Protein AF-A0A875RVS7-F1 (afdb_monomer)

Sequence (138 aa):
MPSSRPNPASSDQKDTATKPFTNANASYQSDKIITGLSHVIIKSTLTGALYGALVSIPTELLLRWRSPSYRSFGTRIRVFYHTIILTYSAAFMTESNVMKFEEKVRAEEARKREELIEWSVQNGLYTGEEEGYSPKRT

Mean predicted aligned error: 14.22 Å

pLDDT: mean 75.52, std 17.76, range [38.38, 93.94]

InterPro domains:
  IPR038882 Respiratory complex factor Rcf3 [PTHR39153] (35-130)

Nearest PDB structures (foldseek):
  6ynz-assembly1_p  TM=4.609E-01  e=2.280E+00  Tetrahymena thermophila

Solvent-accessible surface area (backbone atoms only — not comparable to full-atom values): 8150 Å² total; per-residue (Å²): 138,84,88,83,89,87,88,84,88,81,76,87,76,71,82,74,74,67,70,92,74,77,56,78,59,54,60,61,50,51,54,51,51,51,54,53,48,50,53,51,43,54,54,27,30,54,51,16,29,51,52,17,49,66,51,42,54,58,50,51,56,50,43,60,73,74,32,74,70,56,68,72,56,56,72,67,61,54,54,51,52,46,48,51,43,21,52,51,34,10,50,54,37,23,52,59,51,50,53,54,47,53,54,50,52,53,53,52,51,53,50,52,51,51,54,50,51,53,51,29,51,75,69,72,68,59,71,45,80,85,75,74,59,74,82,82,83,127

Foldseek 3Di:
DDDDDDDDDDDDPPPPPVVPPPPPCVVVVVVVLVVVLVVLLVVQLVVQLVVLVVVLVVVLVVCVVPDPVSVVDDPVVSVVSSVVSSRVSSVVSSVVSSVVSVVVVVVVVVVVVVVVQVVCVVVVNDPCPVVPDDPDDD

Structure (mmCIF, N/CA/C/O backbone):
data_AF-A0A875RVS7-F1
#
_entry.id   AF-A0A875RVS7-F1
#
loop_
_atom_site.group_PDB
_atom_site.id
_atom_site.type_symbol
_atom_site.label_atom_id
_atom_site.label_alt_id
_atom_site.label_comp_id
_atom_site.label_asym_id
_atom_site.label_entity_id
_atom_site.label_seq_id
_atom_site.pdbx_PDB_ins_code
_atom_site.Cartn_x
_atom_site.Cartn_y
_atom_site.Cartn_z
_atom_site.occupancy
_atom_site.B_iso_or_equiv
_atom_site.auth_seq_id
_atom_site.auth_comp_id
_atom_site.auth_asym_id
_atom_site.auth_atom_id
_atom_site.pdbx_PDB_model_num
ATOM 1 N N . MET A 1 1 ? -46.257 39.242 68.511 1.00 44.44 1 MET A N 1
ATOM 2 C CA . MET A 1 1 ? -46.194 38.236 67.429 1.00 44.44 1 MET A CA 1
ATOM 3 C C . MET A 1 1 ? -44.926 37.406 67.613 1.00 44.44 1 MET A C 1
ATOM 5 O O . MET A 1 1 ? -43.869 38.020 67.691 1.00 44.44 1 MET A O 1
ATOM 9 N N . PRO A 1 2 ? -45.021 36.075 67.789 1.00 38.97 2 PRO A N 1
ATOM 10 C CA . PRO A 1 2 ? -43.880 35.193 68.056 1.00 38.97 2 PRO A CA 1
ATOM 11 C C . PRO A 1 2 ? -43.346 34.455 66.803 1.00 38.97 2 PRO A C 1
ATOM 13 O O . PRO A 1 2 ? -44.113 34.188 65.886 1.00 38.97 2 PRO A O 1
ATOM 16 N N . SER A 1 3 ? -42.030 34.166 66.828 1.00 44.41 3 SER A N 1
ATOM 17 C CA . SER A 1 3 ? -41.193 33.125 66.159 1.00 44.41 3 SER A CA 1
ATOM 18 C C . SER A 1 3 ? -41.601 32.562 64.780 1.00 44.41 3 SER A C 1
ATOM 20 O O . SER A 1 3 ? -42.707 32.070 64.603 1.00 44.41 3 SER A O 1
ATOM 22 N N . SER A 1 4 ? -40.705 32.410 63.791 1.00 48.06 4 SER A N 1
ATOM 23 C CA . SER A 1 4 ? -39.602 31.419 63.790 1.00 48.06 4 SER A CA 1
ATOM 24 C C . SER A 1 4 ? -38.654 31.626 62.582 1.00 48.06 4 SER A C 1
ATOM 26 O O . SER A 1 4 ? -39.122 31.861 61.473 1.00 48.06 4 SER A O 1
ATOM 28 N N . ARG A 1 5 ? -37.332 31.492 62.765 1.00 44.06 5 ARG A N 1
ATOM 29 C CA . ARG A 1 5 ? -36.345 31.121 61.709 1.00 44.06 5 ARG A CA 1
ATOM 30 C C . ARG A 1 5 ? -36.151 29.585 61.748 1.00 44.06 5 ARG A C 1
ATOM 32 O O . ARG A 1 5 ? -36.526 29.019 62.775 1.00 44.06 5 ARG A O 1
ATOM 39 N N . PRO A 1 6 ? -35.394 28.921 60.845 1.00 59.44 6 PRO A N 1
ATOM 40 C CA . PRO A 1 6 ? -35.085 29.115 59.412 1.00 59.44 6 PRO A CA 1
ATOM 41 C C . PRO A 1 6 ? -35.385 27.819 58.593 1.00 59.44 6 PRO A C 1
ATOM 43 O O . PRO A 1 6 ? -35.770 26.814 59.178 1.00 59.44 6 PRO A O 1
ATOM 46 N N . ASN A 1 7 ? -35.142 27.777 57.271 1.00 45.28 7 ASN A N 1
ATOM 47 C CA . ASN A 1 7 ? -34.463 26.604 56.688 1.00 45.28 7 ASN A CA 1
ATOM 48 C C . ASN A 1 7 ? -33.815 26.862 55.308 1.00 45.28 7 ASN A C 1
ATOM 50 O O . ASN A 1 7 ? -34.422 27.529 54.468 1.00 45.28 7 ASN A O 1
ATOM 54 N N . PRO A 1 8 ? -32.589 26.345 55.087 1.00 51.25 8 PRO A N 1
ATOM 55 C CA . PRO A 1 8 ? -31.830 26.422 53.842 1.00 51.25 8 PRO A CA 1
ATOM 56 C C . PRO A 1 8 ? -32.012 25.165 52.963 1.00 51.25 8 PRO A C 1
ATOM 58 O O . PRO A 1 8 ? -32.484 24.136 53.431 1.00 51.25 8 PRO A O 1
ATOM 61 N N . ALA A 1 9 ? -31.510 25.252 51.727 1.00 41.19 9 ALA A N 1
ATOM 62 C CA . ALA A 1 9 ? -31.166 24.149 50.818 1.00 41.19 9 ALA A CA 1
ATOM 63 C C . ALA A 1 9 ? -32.303 23.401 50.085 1.00 41.19 9 ALA A C 1
ATOM 65 O O . ALA A 1 9 ? -32.930 22.480 50.591 1.00 41.19 9 ALA A O 1
ATOM 66 N N . SER A 1 10 ? -32.436 23.709 48.796 1.00 44.56 10 SER A N 1
ATOM 67 C CA . SER A 1 10 ? -32.263 22.720 47.716 1.00 44.56 10 SER A CA 1
ATOM 68 C C . SER A 1 10 ? -31.814 23.498 46.471 1.00 44.56 10 SER A C 1
ATOM 70 O O . SER A 1 10 ? -32.565 24.274 45.896 1.00 44.56 10 SER A O 1
ATOM 72 N N . SER A 1 11 ? -30.493 23.610 46.293 1.00 44.94 11 SER A N 1
ATOM 73 C CA . SER A 1 11 ? -29.764 22.905 45.223 1.00 44.94 11 SER A CA 1
ATOM 74 C C . SER A 1 11 ? -30.277 23.341 43.847 1.00 44.94 11 SER A C 1
ATOM 76 O O . SER A 1 11 ? -31.282 22.839 43.363 1.00 44.94 11 SER A O 1
ATOM 78 N N . ASP A 1 12 ? -29.694 24.372 43.239 1.00 42.59 12 ASP A N 1
ATOM 79 C CA . ASP A 1 12 ? -28.460 24.217 42.448 1.00 42.59 12 ASP A CA 1
ATOM 80 C C . ASP A 1 12 ? -28.565 23.012 41.496 1.00 42.59 12 ASP A C 1
ATOM 82 O O . ASP A 1 12 ? -27.715 22.126 41.459 1.00 42.59 12 ASP A O 1
ATOM 86 N N . GLN A 1 13 ? -29.665 22.950 40.742 1.00 43.50 13 GLN A N 1
ATOM 87 C CA . GLN A 1 13 ? -29.766 22.094 39.571 1.00 43.50 13 GLN A CA 1
ATOM 88 C C . GLN A 1 13 ? -28.971 22.782 38.459 1.00 43.50 13 GLN A C 1
ATOM 90 O O . GLN A 1 13 ? -29.506 23.386 37.534 1.00 43.50 13 GLN A O 1
ATOM 95 N N . LYS A 1 14 ? -27.640 22.746 38.595 1.00 38.38 14 LYS A N 1
ATOM 96 C CA . LYS A 1 14 ? -26.781 22.780 37.421 1.00 38.38 14 LYS A CA 1
ATOM 97 C C . LYS A 1 14 ? -27.231 21.601 36.583 1.00 38.38 14 LYS A C 1
ATOM 99 O O . LYS A 1 14 ? -27.013 20.456 36.975 1.00 38.38 14 LYS A O 1
ATOM 104 N N . ASP A 1 15 ? -27.836 21.892 35.445 1.00 42.59 15 ASP A N 1
ATOM 105 C CA . ASP A 1 15 ? -27.939 20.967 34.331 1.00 42.59 15 ASP A CA 1
ATOM 106 C C . ASP A 1 15 ? -26.515 20.610 33.881 1.00 42.59 15 ASP A C 1
ATOM 108 O O . ASP A 1 15 ? -26.009 21.054 32.852 1.00 42.59 15 ASP A O 1
ATOM 112 N N . THR A 1 16 ? -25.820 19.788 34.667 1.00 44.97 16 THR A N 1
ATOM 113 C CA . THR A 1 16 ? -24.685 19.001 34.207 1.00 44.97 16 THR A CA 1
ATOM 114 C C . THR A 1 16 ? -25.246 17.845 33.395 1.00 44.97 16 THR A C 1
ATOM 116 O O . THR A 1 16 ? -25.032 16.675 33.700 1.00 44.97 16 THR A O 1
ATOM 119 N N . ALA A 1 17 ? -25.939 18.181 32.306 1.00 47.38 17 ALA A N 1
ATOM 120 C CA . ALA A 1 17 ? -25.931 17.358 31.114 1.00 47.38 17 ALA A CA 1
ATOM 121 C C . ALA A 1 17 ? -24.505 17.438 30.546 1.00 47.38 17 ALA A C 1
ATOM 123 O O . ALA A 1 17 ? -24.221 18.110 29.552 1.00 47.38 17 ALA A O 1
ATOM 124 N N . THR A 1 18 ? -23.563 16.808 31.249 1.00 48.94 18 THR A N 1
ATOM 125 C CA . THR A 1 18 ? -22.234 16.504 30.733 1.00 48.94 18 THR A CA 1
ATOM 126 C C . THR A 1 18 ? -22.480 15.610 29.532 1.00 48.94 18 THR A C 1
ATOM 128 O O . THR A 1 18 ? -22.766 14.430 29.693 1.00 48.94 18 THR A O 1
ATOM 131 N N . LYS A 1 19 ? -22.486 16.211 28.338 1.00 47.62 19 LYS A N 1
ATOM 132 C CA . LYS A 1 19 ? -22.692 15.544 27.050 1.00 47.62 19 LYS A CA 1
ATOM 133 C C . LYS A 1 19 ? -21.882 14.237 27.038 1.00 47.62 19 LYS A C 1
ATOM 135 O O . LYS A 1 19 ? -20.655 14.323 26.964 1.00 47.62 19 LYS A O 1
ATOM 140 N N . PRO A 1 20 ? -22.504 13.045 27.085 1.00 50.69 20 PRO A N 1
ATOM 141 C CA . PRO A 1 20 ? -21.761 11.788 27.197 1.00 50.69 20 PRO A CA 1
ATOM 142 C C . PRO A 1 20 ? -21.097 11.367 25.873 1.00 50.69 20 PRO A C 1
ATOM 144 O O . PRO A 1 20 ? -20.506 10.297 25.787 1.00 50.69 20 PRO A O 1
ATOM 147 N N . PHE A 1 21 ? -21.145 12.218 24.841 1.00 56.03 21 PHE A N 1
ATOM 148 C CA . PHE A 1 21 ? -20.731 11.880 23.479 1.00 56.03 21 PHE A CA 1
ATOM 149 C C . PHE A 1 21 ? -19.571 12.714 22.921 1.00 56.03 21 PHE A C 1
ATOM 151 O O . PHE A 1 21 ? -19.177 12.505 21.775 1.00 56.03 21 PHE A O 1
ATOM 158 N N . THR A 1 22 ? -18.952 13.610 23.700 1.00 53.19 22 THR A N 1
ATOM 159 C CA . THR A 1 22 ? -17.665 14.197 23.282 1.00 53.19 22 THR A CA 1
ATOM 160 C C . THR A 1 22 ? -16.561 13.184 23.561 1.00 53.19 22 THR A C 1
ATOM 162 O O . THR A 1 22 ? -15.906 13.193 24.602 1.00 53.19 22 THR A O 1
ATOM 165 N N . ASN A 1 23 ? -16.403 12.247 22.632 1.00 57.75 23 ASN A N 1
ATOM 166 C CA . ASN A 1 23 ? -15.463 11.149 22.739 1.00 57.75 23 ASN A CA 1
ATOM 167 C C . ASN A 1 23 ? -14.041 11.681 22.496 1.00 57.75 23 ASN A C 1
ATOM 169 O O . ASN A 1 23 ? -13.562 11.712 21.365 1.00 57.75 23 ASN A O 1
ATOM 173 N N . ALA A 1 24 ? -13.351 12.108 23.556 1.00 58.72 24 ALA A N 1
ATOM 174 C CA . ALA A 1 24 ? -11.933 12.483 23.494 1.00 58.72 24 ALA A CA 1
ATOM 175 C C . ALA A 1 24 ? -11.047 11.347 22.931 1.00 58.72 24 ALA A C 1
ATOM 177 O O . ALA A 1 24 ? -9.936 11.595 22.474 1.00 58.72 24 ALA A O 1
ATOM 178 N N . ASN A 1 25 ? -11.557 10.109 22.904 1.00 57.66 25 ASN A N 1
ATOM 179 C CA . ASN A 1 25 ? -10.891 8.952 22.313 1.00 57.66 25 ASN A CA 1
ATOM 180 C C . ASN A 1 25 ? -11.139 8.793 20.798 1.00 57.66 25 ASN A C 1
ATOM 182 O O . ASN A 1 25 ? -10.498 7.944 20.176 1.00 57.66 25 ASN A O 1
ATOM 186 N N . ALA A 1 26 ? -12.026 9.584 20.180 1.00 61.16 26 ALA A N 1
ATOM 187 C CA . ALA A 1 26 ? -12.300 9.515 18.739 1.00 61.16 26 ALA A CA 1
ATOM 188 C C . ALA A 1 26 ? -11.096 9.958 17.888 1.00 61.16 26 ALA A C 1
ATOM 190 O O . ALA A 1 26 ? -10.829 9.371 16.836 1.00 61.16 26 ALA A O 1
ATOM 191 N N . SER A 1 27 ? -10.321 10.938 18.367 1.00 59.56 27 SER A N 1
ATOM 192 C CA . SER A 1 27 ? -9.062 11.342 17.727 1.00 59.56 27 SER A CA 1
ATOM 193 C C . SER A 1 27 ? -8.034 10.206 17.772 1.00 59.56 27 SER A C 1
ATOM 195 O O . SER A 1 27 ? -7.506 9.809 16.738 1.00 59.56 27 SER A O 1
ATOM 197 N N . TYR A 1 28 ? -7.853 9.576 18.937 1.00 63.09 28 TYR A N 1
ATOM 198 C CA . TYR A 1 28 ? -6.942 8.439 19.108 1.00 63.09 28 TYR A CA 1
ATOM 199 C C . TYR A 1 28 ? -7.318 7.210 18.270 1.00 63.09 28 TYR A C 1
ATOM 201 O O . TYR A 1 28 ? -6.437 6.449 17.866 1.00 63.09 28 TYR A O 1
ATOM 209 N N . GLN A 1 29 ? -8.609 6.970 18.023 1.00 71.44 29 GLN A N 1
ATOM 210 C CA . GLN A 1 29 ? -9.043 5.889 17.133 1.00 71.44 29 GLN A CA 1
ATOM 211 C C . GLN A 1 29 ? -8.716 6.202 15.673 1.00 71.44 29 GLN A C 1
ATOM 213 O O . GLN A 1 29 ? -8.177 5.339 14.981 1.00 71.44 29 GLN A O 1
ATOM 218 N N . SER A 1 30 ? -8.954 7.441 15.241 1.00 74.06 30 SER A N 1
ATOM 219 C CA . SER A 1 30 ? -8.615 7.906 13.892 1.00 74.06 30 SER A CA 1
A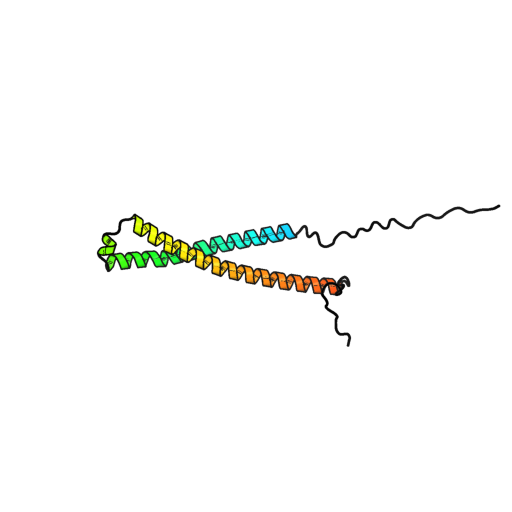TOM 220 C C . SER A 1 30 ? -7.120 7.742 13.607 1.00 74.06 30 SER A C 1
ATOM 222 O O . SER A 1 30 ? -6.753 7.125 12.609 1.00 74.06 30 SER A O 1
ATOM 224 N N . ASP A 1 31 ? -6.251 8.167 14.526 1.00 81.38 31 ASP A N 1
ATOM 225 C CA . ASP A 1 31 ? -4.795 8.075 14.344 1.00 81.38 31 ASP A CA 1
ATOM 226 C C . ASP A 1 31 ? -4.296 6.625 14.236 1.00 81.38 31 ASP A C 1
ATOM 228 O O . ASP A 1 31 ? -3.424 6.307 13.418 1.00 81.38 31 ASP A O 1
ATOM 232 N N . LYS A 1 32 ? -4.877 5.712 15.027 1.00 83.75 32 LYS A N 1
ATOM 233 C CA . LYS A 1 32 ? -4.556 4.276 14.968 1.00 83.75 32 LYS A CA 1
ATOM 234 C C . LYS A 1 32 ? -4.992 3.660 13.642 1.00 83.75 32 LYS A C 1
ATOM 236 O O . LYS A 1 32 ? -4.230 2.889 13.058 1.00 83.75 32 LYS A O 1
ATOM 241 N N . ILE A 1 33 ? -6.183 4.015 13.158 1.00 83.50 33 ILE A N 1
ATOM 242 C CA . ILE A 1 33 ? -6.707 3.543 11.871 1.00 83.50 33 ILE A CA 1
ATOM 243 C C . ILE A 1 33 ? -5.836 4.068 10.726 1.00 83.50 33 ILE A C 1
ATOM 245 O O . ILE A 1 33 ? -5.444 3.285 9.863 1.00 83.50 33 ILE A O 1
ATOM 249 N N . ILE A 1 34 ? -5.453 5.347 10.753 1.00 86.38 34 ILE A N 1
ATOM 250 C CA . ILE A 1 34 ? -4.577 5.963 9.743 1.00 86.38 34 ILE A CA 1
ATOM 251 C C . ILE A 1 34 ? -3.202 5.286 9.729 1.00 86.38 34 ILE A C 1
ATOM 253 O O . ILE A 1 34 ? -2.689 4.937 8.664 1.00 86.38 34 ILE A O 1
ATOM 257 N N . THR A 1 35 ? -2.614 5.050 10.904 1.00 87.69 35 THR A N 1
ATOM 258 C CA . THR A 1 35 ? -1.310 4.377 11.018 1.00 87.69 35 THR A CA 1
ATOM 259 C C . THR A 1 35 ? -1.385 2.933 10.512 1.00 87.69 35 THR A C 1
ATOM 261 O O . THR A 1 35 ? -0.503 2.488 9.773 1.00 87.69 35 THR A O 1
ATOM 264 N N . GLY A 1 36 ? -2.457 2.210 10.852 1.00 86.75 36 GLY A N 1
ATOM 265 C CA . GLY A 1 36 ? -2.705 0.855 10.360 1.00 86.75 36 GLY A CA 1
ATOM 266 C C . GLY A 1 36 ? -2.892 0.806 8.843 1.00 86.75 36 GLY A C 1
ATOM 267 O O . GLY A 1 36 ? -2.257 -0.008 8.170 1.00 86.75 36 GLY A O 1
ATOM 268 N N . LEU A 1 37 ? -3.690 1.721 8.293 1.00 87.19 37 LEU A N 1
ATOM 269 C CA . LEU A 1 37 ? -3.926 1.838 6.857 1.00 87.19 37 LEU A CA 1
ATOM 270 C C . LEU A 1 37 ? -2.629 2.161 6.104 1.00 87.19 37 LEU A C 1
ATOM 272 O O . LEU A 1 37 ? -2.311 1.495 5.122 1.00 87.19 37 LEU A O 1
ATOM 276 N N . SER A 1 38 ? -1.834 3.114 6.600 1.00 88.69 38 SER A N 1
ATOM 277 C CA . SER A 1 38 ? -0.529 3.466 6.025 1.00 88.69 38 SER A CA 1
ATOM 278 C C . SER A 1 38 ? 0.416 2.262 5.981 1.00 88.69 38 SER A C 1
ATOM 280 O O . SER A 1 38 ? 1.017 1.966 4.945 1.00 88.69 38 SER A O 1
ATOM 282 N N . HIS A 1 39 ? 0.483 1.489 7.069 1.00 91.50 39 HIS A N 1
ATOM 283 C CA . HIS A 1 39 ? 1.294 0.275 7.113 1.00 91.50 39 HIS A CA 1
ATOM 284 C C . HIS A 1 39 ? 0.840 -0.767 6.073 1.00 91.50 39 HIS A C 1
ATOM 286 O O . HIS A 1 39 ? 1.672 -1.364 5.383 1.00 91.50 39 HIS A O 1
ATOM 292 N N . VAL A 1 40 ? -0.475 -0.963 5.920 1.00 89.56 40 VAL A N 1
ATOM 293 C CA . VAL A 1 40 ? -1.048 -1.872 4.914 1.00 89.56 40 VAL A CA 1
ATOM 294 C C . VAL A 1 40 ? -0.746 -1.389 3.496 1.00 89.56 40 VAL A C 1
ATOM 296 O O . VAL A 1 40 ? -0.335 -2.197 2.660 1.00 89.56 40 VAL A O 1
ATOM 299 N N . ILE A 1 41 ? -0.884 -0.091 3.222 1.00 90.50 41 ILE A N 1
ATOM 300 C CA . ILE A 1 41 ? -0.592 0.514 1.914 1.00 90.50 41 ILE A CA 1
ATOM 301 C C . ILE A 1 41 ? 0.880 0.316 1.550 1.00 90.50 41 ILE A C 1
ATOM 303 O O . ILE A 1 41 ? 1.179 -0.169 0.461 1.00 90.50 41 ILE A O 1
ATOM 307 N N . ILE A 1 42 ? 1.811 0.616 2.458 1.00 92.81 42 ILE A N 1
ATOM 308 C CA . ILE A 1 42 ? 3.250 0.471 2.187 1.00 92.81 42 ILE A CA 1
ATOM 309 C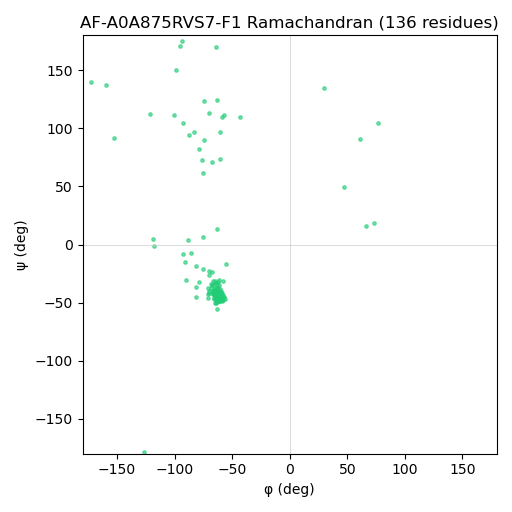 C . ILE A 1 42 ? 3.595 -0.996 1.909 1.00 92.81 42 ILE A C 1
ATOM 311 O O . ILE A 1 42 ? 4.255 -1.305 0.914 1.00 92.81 42 ILE A O 1
ATOM 315 N N . LYS A 1 43 ? 3.105 -1.921 2.744 1.00 93.44 43 LYS A N 1
ATOM 316 C CA . LYS A 1 43 ? 3.366 -3.358 2.585 1.00 93.44 43 LYS A CA 1
ATOM 317 C C . LYS A 1 43 ? 2.784 -3.912 1.280 1.00 93.44 43 LYS A C 1
ATOM 319 O O . LYS A 1 43 ? 3.448 -4.689 0.589 1.00 93.44 43 LYS A O 1
ATOM 324 N N . SER A 1 44 ? 1.558 -3.526 0.940 1.00 90.25 44 SER A N 1
ATOM 325 C CA . SER A 1 44 ? 0.874 -3.983 -0.277 1.00 90.25 44 SER A CA 1
ATOM 326 C C . SER A 1 44 ? 1.491 -3.395 -1.543 1.00 90.25 44 SER A C 1
ATOM 328 O O . SER A 1 44 ? 1.722 -4.146 -2.489 1.00 90.25 44 SER A O 1
ATOM 330 N N . THR A 1 45 ? 1.873 -2.117 -1.525 1.00 90.56 45 THR A N 1
ATOM 331 C CA . THR A 1 45 ? 2.586 -1.456 -2.629 1.00 90.56 45 THR A CA 1
ATOM 332 C C . THR A 1 45 ? 3.915 -2.154 -2.906 1.00 90.56 45 THR A C 1
ATOM 334 O O . THR A 1 45 ? 4.223 -2.466 -4.053 1.00 90.56 45 THR A O 1
ATOM 337 N N . LEU A 1 46 ? 4.685 -2.470 -1.859 1.00 92.69 46 LEU A N 1
ATOM 338 C CA . LEU A 1 46 ? 5.981 -3.141 -1.996 1.00 92.69 46 LEU A CA 1
ATOM 339 C C . LEU A 1 46 ? 5.822 -4.572 -2.529 1.00 92.69 46 LEU A C 1
ATOM 341 O O . LEU A 1 46 ? 6.563 -4.995 -3.414 1.00 92.69 46 LEU A O 1
ATOM 345 N N . THR A 1 47 ? 4.801 -5.285 -2.052 1.00 92.81 47 THR A N 1
ATOM 346 C CA . THR A 1 47 ? 4.454 -6.627 -2.542 1.00 92.81 47 THR A CA 1
ATOM 347 C C . THR A 1 47 ? 4.022 -6.585 -4.012 1.00 92.81 47 THR A C 1
ATOM 349 O O . THR A 1 47 ? 4.518 -7.360 -4.828 1.00 92.81 47 THR A O 1
ATOM 352 N N . GLY A 1 48 ? 3.141 -5.652 -4.380 1.00 90.31 48 GLY A N 1
ATOM 353 C CA . GLY A 1 48 ? 2.664 -5.479 -5.751 1.00 90.31 48 GLY A CA 1
ATOM 354 C C . GLY A 1 48 ? 3.769 -5.038 -6.712 1.00 90.31 48 GLY A C 1
ATOM 355 O O . GLY A 1 48 ? 3.847 -5.558 -7.824 1.00 90.31 48 GLY A O 1
ATOM 356 N N . ALA A 1 49 ? 4.683 -4.167 -6.280 1.00 91.56 49 ALA A N 1
ATOM 357 C CA . ALA A 1 49 ? 5.868 -3.802 -7.054 1.00 91.56 49 ALA A CA 1
ATOM 358 C C . ALA A 1 49 ? 6.791 -5.013 -7.279 1.00 91.56 49 ALA A C 1
ATOM 360 O O . ALA A 1 49 ? 7.286 -5.214 -8.384 1.00 91.56 49 ALA A O 1
ATOM 361 N N . LEU A 1 50 ? 6.975 -5.874 -6.275 1.00 93.69 50 LEU A N 1
ATOM 362 C CA . LEU A 1 50 ? 7.799 -7.079 -6.411 1.00 93.69 50 LEU A CA 1
ATOM 363 C C . LEU A 1 50 ? 7.190 -8.076 -7.413 1.00 93.69 50 LEU A C 1
ATOM 365 O O . LEU A 1 50 ? 7.906 -8.610 -8.261 1.00 93.69 50 LEU A O 1
ATOM 369 N N . TYR A 1 51 ? 5.864 -8.248 -7.401 1.00 92.19 51 TYR A N 1
ATOM 370 C CA . TYR A 1 51 ? 5.157 -9.011 -8.438 1.00 92.19 51 TYR A CA 1
ATOM 371 C C . TYR A 1 51 ? 5.299 -8.379 -9.830 1.00 92.19 51 TYR A C 1
ATOM 373 O O . TYR A 1 51 ? 5.559 -9.088 -10.801 1.00 92.19 51 TYR A O 1
ATOM 381 N N . GLY A 1 52 ? 5.200 -7.053 -9.940 1.00 90.25 52 GLY A N 1
ATOM 382 C CA . GLY A 1 52 ? 5.419 -6.343 -11.204 1.00 90.25 52 GLY A CA 1
ATOM 383 C C . GLY A 1 52 ? 6.845 -6.498 -11.737 1.00 90.25 52 GLY A C 1
ATOM 384 O O . GLY A 1 52 ? 7.05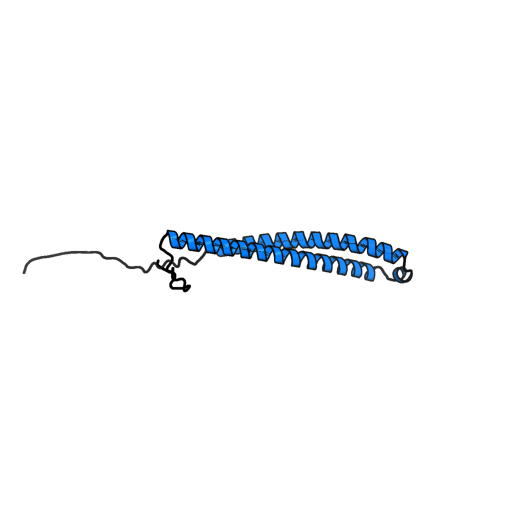0 -6.646 -12.944 1.00 90.25 52 GLY A O 1
ATOM 385 N N . ALA A 1 53 ? 7.843 -6.536 -10.852 1.00 91.12 53 ALA A N 1
ATOM 386 C CA . ALA A 1 53 ? 9.236 -6.781 -11.218 1.00 91.12 53 ALA A CA 1
ATOM 387 C C . ALA A 1 53 ? 9.408 -8.205 -11.762 1.00 91.12 53 ALA A C 1
ATOM 389 O O . ALA A 1 53 ? 9.983 -8.392 -12.836 1.00 91.12 53 ALA A O 1
ATOM 390 N N . LEU A 1 54 ? 8.829 -9.191 -11.069 1.00 92.75 54 LEU A N 1
ATOM 391 C CA . LEU A 1 54 ? 8.841 -10.593 -11.485 1.00 92.75 54 LEU A CA 1
ATOM 392 C C . LEU A 1 54 ? 8.144 -10.830 -12.823 1.00 92.75 54 LEU A C 1
ATOM 394 O O . LEU A 1 54 ? 8.548 -11.733 -13.542 1.00 92.75 54 LEU A O 1
ATOM 398 N N . VAL A 1 55 ? 7.130 -10.041 -13.178 1.00 90.12 55 VAL A N 1
ATOM 399 C CA . VAL A 1 55 ? 6.479 -10.134 -14.493 1.00 90.12 55 VAL A CA 1
ATOM 400 C C . VAL A 1 55 ? 7.281 -9.386 -15.556 1.00 90.12 55 VAL A C 1
ATOM 402 O O . VAL A 1 55 ? 7.499 -9.901 -16.653 1.00 90.12 55 VAL A O 1
ATOM 405 N N . SER A 1 56 ? 7.749 -8.175 -15.259 1.00 89.12 56 SER A N 1
ATOM 406 C CA . SER A 1 56 ? 8.354 -7.306 -16.271 1.00 89.12 56 SER A CA 1
ATOM 407 C C . SER A 1 56 ? 9.732 -7.782 -16.752 1.00 89.12 56 SER A C 1
ATOM 409 O O . SER A 1 56 ? 9.996 -7.707 -17.951 1.00 89.12 56 SER A O 1
ATOM 411 N N . ILE A 1 57 ? 10.577 -8.334 -15.872 1.00 87.75 57 ILE A N 1
ATOM 412 C CA . ILE A 1 57 ? 11.927 -8.831 -16.210 1.00 87.75 57 ILE A CA 1
ATOM 413 C C . ILE A 1 57 ? 11.901 -10.005 -17.213 1.00 87.75 57 ILE A C 1
ATOM 415 O O . ILE A 1 57 ? 12.536 -9.899 -18.265 1.00 87.75 57 ILE A O 1
ATOM 419 N N . PRO A 1 58 ? 11.185 -11.123 -16.965 1.00 89.38 58 PRO A N 1
ATOM 420 C CA . PRO A 1 58 ? 11.139 -12.230 -17.919 1.00 89.38 58 PRO A CA 1
ATOM 421 C C . PRO A 1 58 ? 10.417 -11.838 -19.205 1.00 89.38 58 PRO A C 1
ATOM 423 O O . PRO A 1 58 ? 10.791 -12.308 -20.278 1.00 89.38 58 PRO A O 1
ATOM 426 N N . THR A 1 59 ? 9.430 -10.942 -19.121 1.00 86.31 59 THR A N 1
ATOM 427 C CA . THR A 1 59 ? 8.743 -10.430 -20.308 1.00 86.31 59 THR A CA 1
ATOM 428 C C . THR A 1 59 ? 9.720 -9.661 -21.199 1.00 86.31 59 THR A C 1
ATOM 430 O O . THR A 1 59 ? 9.798 -9.940 -22.394 1.00 86.31 59 THR A O 1
ATOM 433 N N . GLU A 1 60 ? 10.549 -8.779 -20.633 1.00 83.12 60 GLU A N 1
ATOM 434 C CA . GLU A 1 60 ? 11.596 -8.074 -21.385 1.00 83.12 60 GLU A CA 1
ATOM 435 C C . GLU A 1 60 ? 12.629 -9.040 -21.991 1.00 83.12 60 GLU A C 1
ATOM 437 O O . GLU A 1 60 ? 12.993 -8.908 -23.165 1.00 83.12 60 GLU A O 1
ATOM 442 N N . LEU A 1 61 ? 13.071 -10.044 -21.226 1.00 84.31 61 LEU A N 1
ATOM 443 C CA . LEU A 1 61 ? 14.021 -11.053 -21.699 1.00 84.31 61 LEU A CA 1
ATOM 444 C C . LEU A 1 61 ? 13.459 -11.850 -22.890 1.00 84.31 61 LEU A C 1
ATOM 446 O O . LEU A 1 61 ? 14.163 -12.076 -23.878 1.00 84.31 61 LEU A O 1
ATOM 450 N N . LEU A 1 62 ? 12.178 -12.216 -22.830 1.00 85.12 62 LEU A N 1
ATOM 451 C CA . LEU A 1 62 ? 11.479 -12.954 -23.882 1.00 85.12 62 LEU A CA 1
ATOM 452 C C . LEU A 1 62 ? 11.258 -12.097 -25.139 1.00 85.12 62 LEU A C 1
ATOM 454 O O . LEU A 1 62 ? 11.501 -12.558 -26.259 1.00 85.12 62 LEU A O 1
ATOM 458 N N . LEU A 1 63 ? 10.882 -10.826 -24.966 1.00 81.12 63 LEU A N 1
ATOM 459 C CA . LEU A 1 63 ? 10.762 -9.849 -26.055 1.00 81.12 63 LEU A CA 1
ATOM 460 C C . LEU A 1 63 ? 12.100 -9.618 -26.763 1.00 81.12 63 LEU A C 1
ATOM 462 O O . LEU A 1 63 ? 12.144 -9.571 -27.995 1.00 81.12 63 LEU A O 1
ATOM 466 N N . ARG A 1 64 ? 13.200 -9.549 -26.006 1.00 76.38 64 ARG A N 1
ATOM 467 C CA . ARG A 1 64 ? 14.553 -9.415 -26.561 1.00 76.38 64 ARG A CA 1
ATOM 468 C C . ARG A 1 64 ? 14.981 -10.639 -27.373 1.00 76.38 64 ARG A C 1
ATOM 470 O O . ARG A 1 64 ? 15.745 -10.483 -28.324 1.00 76.38 64 ARG A O 1
ATOM 477 N N . TRP A 1 65 ? 14.511 -11.833 -27.013 1.00 78.25 65 TRP A N 1
ATOM 478 C CA . TRP A 1 65 ? 14.873 -13.071 -27.708 1.00 78.25 65 TRP A CA 1
ATOM 479 C C . TRP A 1 65 ? 14.058 -13.296 -28.988 1.00 78.25 65 TRP A C 1
ATOM 481 O O . TRP A 1 65 ? 14.597 -13.763 -29.990 1.00 78.25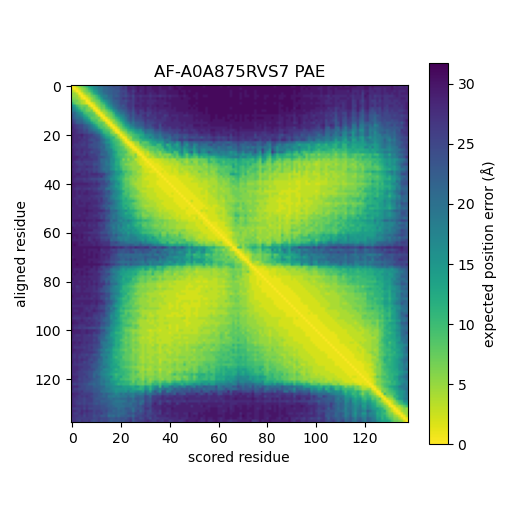 65 TRP A O 1
ATOM 491 N N . ARG A 1 66 ? 12.771 -12.925 -28.990 1.00 80.38 66 ARG A N 1
ATOM 492 C CA . ARG A 1 66 ? 11.853 -13.196 -30.111 1.00 80.38 66 ARG A CA 1
ATOM 493 C C . ARG A 1 66 ? 11.804 -12.087 -31.168 1.00 80.38 66 ARG A C 1
ATOM 495 O O . ARG A 1 66 ? 11.526 -12.390 -32.327 1.00 80.38 66 ARG A O 1
ATOM 502 N N . SER A 1 67 ? 12.020 -10.824 -30.788 1.00 71.56 67 SER A N 1
ATOM 503 C CA . SER A 1 67 ? 11.727 -9.660 -31.637 1.00 71.56 67 SER A CA 1
ATOM 504 C C . SER A 1 67 ? 12.965 -8.787 -31.906 1.00 71.56 67 SER A C 1
ATOM 506 O O . SER A 1 67 ? 13.442 -8.097 -31.001 1.00 71.56 67 SER A O 1
ATOM 508 N N . PRO A 1 68 ? 13.468 -8.727 -33.158 1.00 68.62 68 PRO A N 1
ATOM 509 C CA . PRO A 1 68 ? 14.531 -7.792 -33.533 1.00 68.62 68 PRO A CA 1
ATOM 510 C C . PRO A 1 68 ? 14.071 -6.325 -33.490 1.00 68.62 68 PRO A C 1
ATOM 512 O O . PRO A 1 68 ? 14.892 -5.442 -33.248 1.00 68.62 68 PRO A O 1
ATOM 515 N N . SER A 1 69 ? 12.767 -6.049 -33.614 1.00 67.62 69 SER A N 1
ATOM 516 C CA . SER A 1 69 ? 12.201 -4.700 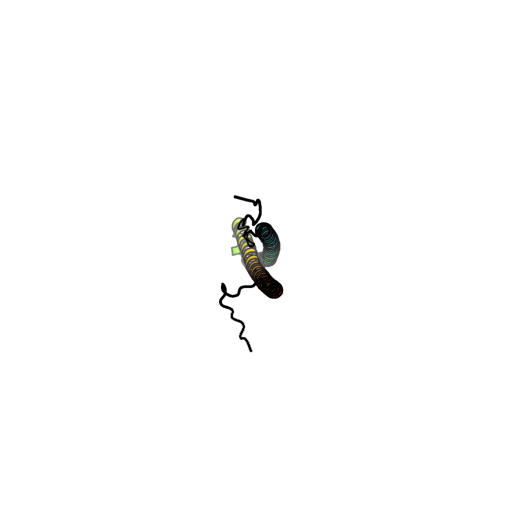-33.455 1.00 67.62 69 SER A CA 1
ATOM 517 C C . SER A 1 69 ? 12.385 -4.169 -32.031 1.00 67.62 69 SER A C 1
ATOM 519 O O . SER A 1 69 ? 12.653 -2.984 -31.840 1.00 67.62 69 SER A O 1
ATOM 521 N N . TYR A 1 70 ? 12.346 -5.052 -31.023 1.00 67.19 70 TYR A N 1
ATOM 522 C CA . TYR A 1 70 ? 12.578 -4.669 -29.627 1.00 67.19 70 TYR A CA 1
ATOM 523 C C . TYR A 1 70 ? 14.039 -4.286 -29.345 1.00 67.19 70 TYR A C 1
ATOM 525 O O . TYR A 1 70 ? 14.333 -3.507 -28.437 1.00 67.19 70 TYR A O 1
ATOM 533 N N . ARG A 1 71 ? 14.968 -4.765 -30.182 1.00 64.75 71 ARG A N 1
ATOM 534 C CA . ARG A 1 71 ? 16.384 -4.381 -30.137 1.00 64.75 71 ARG A CA 1
ATOM 535 C C . ARG A 1 71 ? 16.606 -2.934 -30.594 1.00 64.75 71 ARG A C 1
ATOM 537 O O . ARG A 1 71 ? 17.559 -2.315 -30.128 1.00 64.75 71 ARG A O 1
ATOM 544 N N . SER A 1 72 ? 15.719 -2.399 -31.441 1.00 71.31 72 SER A N 1
ATOM 545 C CA . SER A 1 72 ? 15.762 -1.011 -31.926 1.00 71.31 72 SER A CA 1
ATOM 546 C C . SER A 1 72 ? 15.164 -0.001 -30.943 1.00 71.31 72 SER A C 1
ATOM 548 O O . SER A 1 72 ? 15.433 1.195 -31.066 1.00 71.31 72 SER A O 1
ATOM 550 N N . PHE A 1 73 ? 14.359 -0.441 -29.970 1.00 70.94 73 PHE A N 1
ATOM 551 C CA . PHE A 1 73 ? 13.833 0.463 -28.952 1.00 70.94 73 PHE A CA 1
ATOM 552 C C . PHE A 1 73 ? 14.933 0.835 -27.954 1.00 70.94 73 PHE A C 1
ATOM 554 O O . PHE A 1 73 ? 15.576 -0.023 -27.334 1.00 70.94 73 PHE A O 1
ATOM 561 N N . GLY A 1 74 ? 15.150 2.145 -27.821 1.00 78.69 74 GLY A N 1
ATOM 562 C CA . GLY A 1 74 ? 16.122 2.723 -26.903 1.00 78.69 74 GLY A CA 1
ATOM 563 C C . GLY A 1 74 ? 15.793 2.454 -25.433 1.00 78.69 74 GLY A C 1
ATOM 564 O O . GLY A 1 74 ? 14.702 2.011 -25.071 1.00 78.69 74 GLY A O 1
ATOM 565 N N . THR A 1 75 ? 16.744 2.779 -24.561 1.00 80.38 75 THR A N 1
ATOM 566 C CA . THR A 1 75 ? 16.659 2.550 -23.108 1.00 80.38 75 THR A CA 1
ATOM 567 C C . THR A 1 75 ? 15.455 3.231 -22.448 1.00 80.38 75 THR A C 1
ATOM 569 O O . THR A 1 75 ? 14.888 2.682 -21.509 1.00 80.38 75 THR A O 1
ATOM 572 N N . ARG A 1 76 ? 15.003 4.379 -22.970 1.00 86.50 76 ARG A N 1
ATOM 573 C CA . ARG A 1 76 ? 13.866 5.149 -22.428 1.00 86.50 76 ARG A CA 1
ATOM 574 C C . ARG A 1 76 ? 12.550 4.370 -22.436 1.00 86.50 76 ARG A C 1
ATOM 576 O O . ARG A 1 76 ? 11.837 4.364 -21.441 1.00 86.50 76 ARG A O 1
ATOM 583 N N . ILE A 1 77 ? 12.250 3.690 -23.543 1.00 85.88 77 ILE A N 1
ATOM 584 C CA . ILE A 1 77 ? 10.999 2.933 -23.704 1.00 85.88 77 ILE A CA 1
ATOM 585 C C . ILE A 1 77 ? 10.996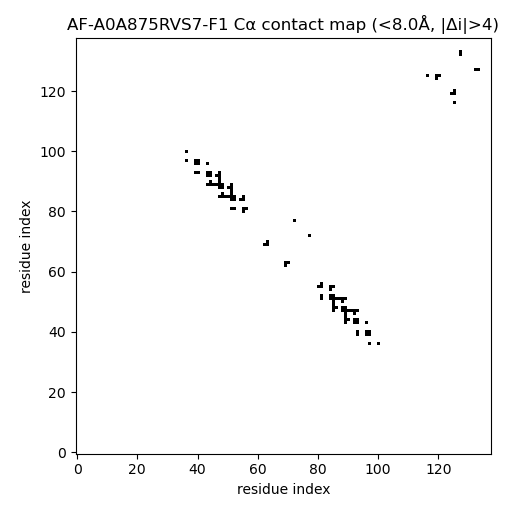 1.714 -22.775 1.00 85.88 77 ILE A C 1
ATOM 587 O O . ILE A 1 77 ? 9.958 1.366 -22.222 1.00 85.88 77 ILE A O 1
ATOM 591 N N . ARG A 1 78 ? 12.168 1.110 -22.536 1.00 83.38 78 ARG A N 1
ATOM 592 C CA . ARG A 1 78 ? 12.310 -0.020 -21.605 1.00 83.38 78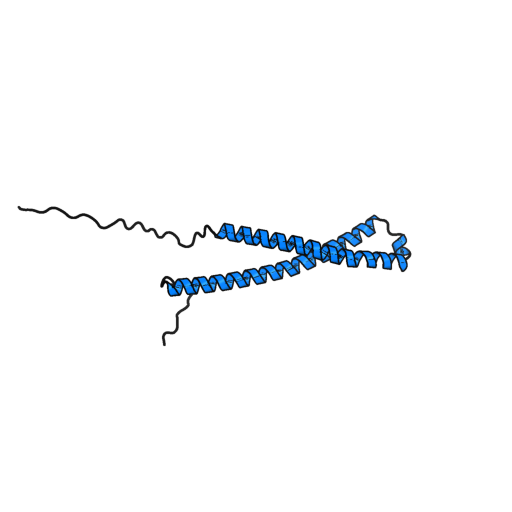 ARG A CA 1
ATOM 593 C C . ARG A 1 78 ? 12.009 0.402 -20.177 1.00 83.38 78 ARG A C 1
ATOM 595 O O . ARG A 1 78 ? 11.165 -0.205 -19.531 1.00 83.38 78 ARG A O 1
ATOM 602 N N . VAL A 1 79 ? 12.635 1.486 -19.714 1.00 87.38 79 VAL A N 1
ATOM 603 C CA . VAL A 1 79 ? 12.366 2.033 -18.376 1.00 87.38 79 VAL A CA 1
ATOM 604 C C . VAL A 1 79 ? 10.880 2.361 -18.226 1.00 87.38 79 VAL A C 1
ATOM 606 O O . VAL A 1 79 ? 10.272 1.956 -17.241 1.00 87.38 79 VAL A O 1
ATOM 609 N N . PHE A 1 80 ? 10.275 2.997 -19.233 1.00 89.56 80 PHE A N 1
ATOM 610 C CA . PHE A 1 80 ? 8.847 3.312 -19.225 1.00 89.56 80 PHE A CA 1
ATOM 611 C C . PHE A 1 80 ? 7.968 2.059 -19.087 1.00 89.56 80 PHE A C 1
ATOM 613 O O . PHE A 1 80 ? 7.081 2.016 -18.233 1.00 89.56 80 PHE A O 1
ATOM 620 N N . TYR A 1 81 ? 8.263 1.004 -19.850 1.00 89.12 81 TYR A N 1
ATOM 621 C CA . TYR A 1 81 ? 7.550 -0.271 -19.771 1.00 89.12 81 TYR A CA 1
ATOM 622 C C . TYR A 1 81 ? 7.613 -0.895 -18.370 1.00 89.12 81 TYR A C 1
ATOM 624 O O . TYR A 1 81 ? 6.576 -1.259 -17.811 1.00 89.12 81 TYR A O 1
ATOM 632 N N . HIS A 1 82 ? 8.804 -0.958 -17.763 1.00 89.56 82 HIS A N 1
ATOM 633 C CA . HIS A 1 82 ? 8.944 -1.472 -16.398 1.00 89.56 82 HIS A CA 1
ATOM 634 C C . HIS A 1 82 ? 8.176 -0.619 -15.394 1.00 89.56 82 HIS A C 1
ATOM 636 O O . HIS A 1 82 ? 7.476 -1.173 -14.551 1.00 89.56 82 HIS A O 1
ATOM 642 N N . THR A 1 83 ? 8.253 0.712 -15.497 1.00 91.50 83 THR A N 1
ATOM 643 C CA . THR A 1 83 ? 7.534 1.598 -14.572 1.00 91.50 83 THR A CA 1
ATOM 644 C C . THR A 1 83 ? 6.025 1.415 -14.657 1.00 91.50 83 THR A C 1
ATOM 646 O O . THR A 1 83 ? 5.394 1.288 -13.617 1.00 91.50 83 THR A O 1
ATOM 649 N N . ILE A 1 84 ? 5.449 1.298 -15.860 1.00 93.31 84 ILE A N 1
ATOM 650 C CA . ILE A 1 84 ? 4.004 1.078 -16.010 1.00 93.31 84 ILE A CA 1
ATOM 651 C C . ILE A 1 84 ? 3.587 -0.223 -15.334 1.00 93.31 84 ILE A C 1
ATOM 653 O O . ILE A 1 84 ? 2.628 -0.225 -14.567 1.00 93.31 84 ILE A O 1
ATOM 657 N N . ILE A 1 85 ? 4.303 -1.320 -15.592 1.00 92.38 85 ILE A N 1
ATOM 658 C CA . ILE A 1 85 ? 3.938 -2.624 -15.026 1.00 92.38 85 ILE A CA 1
ATOM 659 C C . ILE A 1 85 ? 4.069 -2.610 -13.507 1.00 92.38 85 ILE A C 1
ATOM 661 O O . ILE A 1 85 ? 3.161 -3.077 -12.824 1.00 92.38 85 ILE A O 1
ATOM 665 N N . LEU A 1 86 ? 5.161 -2.047 -12.987 1.00 93.50 86 LEU A N 1
ATOM 666 C CA . LEU A 1 86 ? 5.396 -1.926 -11.550 1.00 93.50 86 LEU A CA 1
ATOM 667 C C . LEU A 1 86 ? 4.323 -1.081 -10.866 1.00 93.50 86 LEU A C 1
ATOM 669 O O . LEU A 1 86 ? 3.789 -1.482 -9.834 1.00 93.50 86 LEU A O 1
ATOM 673 N N . THR A 1 87 ? 4.000 0.082 -11.430 1.00 93.50 87 THR A N 1
ATOM 674 C CA . THR A 1 87 ? 2.993 0.981 -10.864 1.00 93.50 87 THR A CA 1
ATOM 675 C C . THR A 1 87 ? 1.604 0.359 -10.937 1.00 93.50 87 THR A C 1
ATOM 677 O O . THR A 1 87 ? 0.871 0.413 -9.953 1.00 93.50 87 THR A O 1
ATOM 680 N N . TYR A 1 88 ? 1.255 -0.281 -12.054 1.00 93.94 88 TYR A N 1
ATOM 681 C CA . TYR A 1 88 ? -0.033 -0.950 -12.217 1.00 93.94 88 TYR A CA 1
ATOM 682 C C . TYR A 1 88 ? -0.216 -2.094 -11.212 1.00 93.94 88 TYR A C 1
ATOM 684 O O . TYR A 1 88 ? -1.232 -2.156 -10.520 1.00 93.94 88 TYR A O 1
ATOM 692 N N . SER A 1 89 ? 0.781 -2.974 -11.074 1.00 93.25 89 SER A N 1
ATOM 693 C CA . SER A 1 89 ? 0.703 -4.103 -10.142 1.00 93.25 89 SER A CA 1
ATOM 694 C C . SER A 1 89 ? 0.709 -3.658 -8.678 1.00 93.25 89 SER A C 1
ATOM 696 O O . SER A 1 89 ? 0.028 -4.263 -7.848 1.00 93.25 89 SER A O 1
ATOM 698 N N . ALA A 1 90 ? 1.449 -2.595 -8.353 1.00 93.00 90 ALA A N 1
ATOM 699 C CA . ALA A 1 90 ? 1.435 -1.987 -7.031 1.00 93.00 90 ALA A CA 1
ATOM 700 C C . ALA A 1 90 ? 0.060 -1.391 -6.700 1.00 93.00 90 ALA A C 1
ATOM 702 O O . ALA A 1 90 ? -0.501 -1.735 -5.663 1.00 93.00 90 ALA A O 1
ATOM 703 N N . ALA A 1 91 ? -0.508 -0.574 -7.593 1.00 93.38 91 ALA A N 1
ATOM 704 C CA . ALA A 1 91 ? -1.817 0.048 -7.396 1.00 93.38 91 ALA A CA 1
ATOM 705 C C . ALA A 1 91 ? -2.920 -1.000 -7.198 1.00 93.38 91 ALA A C 1
ATOM 707 O O . ALA A 1 91 ? -3.647 -0.948 -6.207 1.00 93.38 91 ALA A O 1
ATOM 708 N N . PHE A 1 92 ? -2.968 -2.012 -8.066 1.00 93.06 92 PHE A N 1
ATOM 709 C CA . PHE A 1 92 ? -3.963 -3.080 -7.985 1.00 93.06 92 PHE A CA 1
ATOM 710 C C . PHE A 1 92 ? -3.896 -3.853 -6.657 1.00 93.06 92 PHE A C 1
ATOM 712 O O . PHE A 1 92 ? -4.914 -4.129 -6.016 1.00 93.06 92 PHE A O 1
ATOM 719 N N . MET A 1 93 ? -2.684 -4.194 -6.209 1.00 92.44 93 MET A N 1
ATOM 720 C CA . MET A 1 93 ? -2.495 -4.906 -4.946 1.00 92.44 93 MET A CA 1
ATOM 721 C C . MET A 1 93 ? -2.860 -4.029 -3.743 1.00 92.44 93 MET A C 1
ATOM 723 O O . MET A 1 93 ? -3.432 -4.526 -2.768 1.00 92.44 93 MET A O 1
ATOM 727 N N . THR A 1 94 ? -2.545 -2.737 -3.797 1.00 93.56 94 THR A N 1
ATOM 728 C CA . THR A 1 94 ? -2.909 -1.779 -2.753 1.00 93.56 94 THR A CA 1
ATOM 729 C C . THR A 1 94 ? -4.422 -1.650 -2.633 1.00 93.56 94 THR A C 1
ATOM 731 O O . THR A 1 94 ? -4.943 -1.842 -1.537 1.00 93.56 94 THR A O 1
ATOM 734 N N . GLU A 1 95 ? -5.143 -1.442 -3.736 1.00 93.12 95 GLU A N 1
ATOM 735 C CA . GLU A 1 95 ? -6.611 -1.342 -3.737 1.00 93.12 95 GLU A CA 1
ATOM 736 C C . GLU A 1 95 ? -7.275 -2.585 -3.129 1.00 93.12 95 GLU A C 1
ATOM 738 O O . GLU A 1 95 ? -8.109 -2.473 -2.228 1.00 93.12 95 GLU A O 1
ATOM 743 N N . SER A 1 96 ? -6.845 -3.786 -3.537 1.00 91.50 96 SER A N 1
ATOM 744 C CA . SER A 1 96 ? -7.395 -5.037 -2.998 1.00 91.50 96 SER A CA 1
ATOM 745 C C . SER A 1 96 ? -7.182 -5.175 -1.485 1.00 91.50 96 SER A C 1
ATOM 747 O O . SER A 1 96 ? -8.051 -5.676 -0.768 1.00 91.50 96 SER A O 1
ATOM 749 N N . ASN A 1 97 ? -6.025 -4.745 -0.976 1.00 91.75 97 ASN A N 1
ATOM 750 C CA . ASN A 1 97 ? -5.719 -4.839 0.451 1.00 91.75 97 ASN A CA 1
ATOM 751 C C . ASN A 1 97 ? -6.385 -3.733 1.276 1.00 91.75 97 ASN A C 1
ATOM 753 O O . ASN A 1 97 ? -6.775 -3.998 2.413 1.00 91.75 97 ASN A O 1
ATOM 757 N N . VAL A 1 98 ? -6.559 -2.538 0.709 1.00 92.06 98 VAL A N 1
ATOM 758 C CA . VAL A 1 98 ? -7.327 -1.450 1.329 1.00 92.06 98 VAL A CA 1
ATOM 759 C C . VAL A 1 98 ? -8.786 -1.867 1.487 1.00 92.06 98 VAL A C 1
ATOM 761 O O . VAL A 1 98 ? -9.313 -1.785 2.592 1.00 92.06 98 VAL A O 1
ATOM 764 N N . MET A 1 99 ? -9.400 -2.443 0.451 1.00 92.88 99 MET A N 1
ATOM 765 C CA . MET A 1 99 ? -10.786 -2.923 0.523 1.00 92.88 99 MET A CA 1
ATOM 766 C C . MET A 1 99 ? -10.984 -3.966 1.639 1.00 92.88 99 MET A C 1
ATOM 768 O O . MET A 1 99 ? -11.928 -3.881 2.422 1.00 92.88 99 MET A O 1
ATOM 772 N N . LYS A 1 100 ? -10.047 -4.915 1.778 1.00 92.75 100 LYS A N 1
ATOM 773 C CA . LYS A 1 100 ? -10.060 -5.909 2.870 1.00 92.75 100 LYS A CA 1
ATOM 774 C C . LYS A 1 100 ? -9.871 -5.278 4.249 1.00 92.75 100 LYS A C 1
ATOM 776 O O . LYS A 1 100 ? -10.371 -5.808 5.238 1.00 92.75 100 LYS A O 1
ATOM 781 N N . PHE A 1 101 ? -9.094 -4.203 4.342 1.00 91.75 101 PHE A N 1
ATOM 782 C CA . PHE A 1 101 ? -8.900 -3.481 5.594 1.00 91.75 101 PHE A CA 1
ATOM 783 C C . PHE A 1 101 ? -10.173 -2.728 5.990 1.00 91.75 101 PHE A C 1
ATOM 785 O O . PHE A 1 101 ? -10.617 -2.861 7.126 1.00 91.75 101 PHE A O 1
ATOM 792 N N . GLU A 1 102 ? -10.804 -2.023 5.051 1.00 90.12 102 GLU A N 1
ATOM 793 C CA . GLU A 1 102 ? -12.077 -1.333 5.283 1.00 90.12 102 GLU A CA 1
ATOM 794 C C . GLU A 1 102 ? -13.183 -2.294 5.725 1.00 90.12 102 GLU A C 1
ATOM 796 O O . GLU A 1 102 ? -13.936 -1.988 6.648 1.00 90.12 102 GLU A O 1
ATOM 801 N N . GLU A 1 103 ? -13.270 -3.475 5.108 1.00 93.44 103 GLU A N 1
ATOM 802 C CA . GLU A 1 103 ? -14.237 -4.503 5.498 1.00 93.44 103 GLU A CA 1
ATOM 803 C C . GLU A 1 103 ? -14.017 -4.981 6.941 1.00 93.44 103 GLU A C 1
ATOM 805 O O . GLU A 1 103 ? -14.973 -5.080 7.714 1.00 93.44 103 GLU A O 1
ATOM 810 N N . LYS A 1 104 ? -12.757 -5.206 7.336 1.00 91.88 104 LYS A N 1
ATOM 811 C CA . LYS A 1 104 ? -12.407 -5.583 8.713 1.00 91.88 104 LYS A CA 1
ATOM 812 C C . LYS A 1 104 ? -12.747 -4.486 9.714 1.00 91.88 104 LYS A C 1
ATOM 814 O O . LYS A 1 104 ? -13.365 -4.778 10.732 1.00 91.88 104 LYS A O 1
ATOM 819 N N . VAL A 1 105 ? -12.388 -3.237 9.416 1.00 90.00 105 VAL A N 1
ATOM 820 C CA . VAL A 1 105 ? -12.693 -2.093 10.288 1.00 90.00 105 VAL A CA 1
ATOM 821 C C . VAL A 1 105 ? -14.205 -1.933 10.445 1.00 90.00 105 VAL A C 1
ATOM 823 O O . VAL A 1 105 ? -14.691 -1.808 11.567 1.00 90.00 105 VAL A O 1
ATOM 826 N N . ARG A 1 106 ? -14.969 -2.042 9.352 1.00 89.06 106 ARG A N 1
ATOM 827 C CA . ARG A 1 106 ? -16.437 -1.977 9.390 1.00 89.06 106 ARG A CA 1
ATOM 828 C C . ARG A 1 106 ? -17.041 -3.081 10.263 1.00 89.06 106 ARG A C 1
ATOM 830 O O . ARG A 1 106 ? -17.971 -2.815 11.022 1.00 89.06 106 ARG A O 1
ATOM 837 N N . ALA A 1 107 ? -16.514 -4.303 10.182 1.00 91.69 107 ALA A N 1
ATOM 838 C CA . ALA A 1 107 ? -16.958 -5.413 11.023 1.00 91.69 107 ALA A CA 1
ATOM 839 C C . ALA A 1 107 ? -16.625 -5.188 12.511 1.00 91.69 107 ALA A C 1
ATOM 841 O O . ALA A 1 107 ? -17.451 -5.471 13.378 1.00 91.69 107 ALA A O 1
ATOM 842 N N . GLU A 1 108 ? -15.443 -4.650 12.823 1.00 89.50 108 GLU A N 1
ATOM 843 C CA . GLU A 1 108 ? -15.060 -4.302 14.197 1.00 89.50 108 GLU A CA 1
ATOM 844 C C . GLU A 1 108 ? -15.925 -3.178 14.777 1.00 89.50 108 GLU A C 1
ATOM 846 O O . GLU A 1 108 ? -16.313 -3.239 15.944 1.00 89.50 108 GLU A O 1
ATOM 851 N N . GLU A 1 109 ? -16.251 -2.160 13.980 1.00 85.81 109 GLU A N 1
ATOM 852 C CA . GLU A 1 109 ? -17.148 -1.082 14.400 1.00 85.81 109 GLU A CA 1
ATOM 853 C C . GLU A 1 109 ? -18.565 -1.585 14.670 1.00 85.81 109 GLU A C 1
ATOM 855 O O . GLU A 1 109 ? -19.164 -1.180 15.665 1.00 85.81 109 GLU A O 1
ATOM 860 N N . ALA A 1 110 ? -19.094 -2.481 13.831 1.00 87.44 110 ALA A N 1
ATOM 861 C CA . ALA A 1 110 ? -20.411 -3.078 14.046 1.00 87.44 110 ALA A CA 1
ATOM 862 C C . ALA A 1 110 ? -20.476 -3.845 15.378 1.00 87.44 110 ALA A C 1
ATOM 864 O O . ALA A 1 110 ? -21.409 -3.642 16.151 1.00 87.44 110 ALA A O 1
ATOM 865 N N . ARG A 1 111 ? -19.444 -4.642 15.692 1.00 89.81 111 ARG A N 1
ATOM 866 C CA . ARG A 1 111 ? -19.352 -5.374 16.969 1.00 89.81 111 ARG A CA 1
ATOM 867 C C . ARG A 1 111 ? -19.247 -4.442 18.170 1.00 89.81 111 ARG A C 1
ATOM 869 O O . ARG A 1 111 ? -19.961 -4.625 19.145 1.00 89.81 111 ARG A O 1
ATOM 876 N N . LYS A 1 112 ? -18.417 -3.397 18.087 1.00 85.50 112 LYS A N 1
ATOM 877 C CA . LYS A 1 112 ? -18.308 -2.398 19.164 1.00 85.50 112 LYS A CA 1
ATOM 878 C C . LYS A 1 112 ? -19.627 -1.666 19.400 1.00 85.50 112 LYS A C 1
ATOM 880 O O . LYS A 1 112 ? -19.943 -1.352 20.540 1.00 85.50 112 LYS A O 1
ATOM 885 N N . ARG A 1 113 ? -20.393 -1.376 18.343 1.00 81.75 113 ARG A N 1
ATOM 886 C CA . ARG A 1 113 ? -21.731 -0.778 18.480 1.00 81.75 113 ARG A CA 1
ATOM 887 C C . ARG A 1 113 ? -22.687 -1.725 19.201 1.00 81.75 113 ARG A C 1
ATOM 889 O O . ARG A 1 113 ? -23.386 -1.277 20.098 1.00 81.75 113 ARG A O 1
ATOM 896 N N . GLU A 1 114 ? -22.679 -3.008 18.853 1.00 85.12 114 GLU A N 1
ATOM 897 C CA . GLU A 1 114 ? -23.492 -4.030 19.524 1.00 85.12 114 GLU A CA 1
ATOM 898 C C . GLU A 1 114 ? -23.134 -4.160 21.014 1.00 85.12 114 GLU A C 1
ATOM 900 O O . GLU A 1 114 ? -24.021 -4.085 21.861 1.00 85.12 114 GLU A O 1
ATOM 905 N N . GLU A 1 115 ? -21.840 -4.227 21.346 1.00 85.25 115 GLU A N 1
ATOM 906 C CA . GLU A 1 115 ? -21.349 -4.258 22.735 1.00 85.25 115 GLU A CA 1
ATOM 907 C C . GLU A 1 115 ? -21.759 -3.007 23.529 1.00 85.25 115 GLU A C 1
ATOM 909 O O . GLU A 1 115 ? -22.136 -3.098 24.697 1.00 85.25 115 GLU A O 1
ATOM 914 N N . LEU A 1 116 ? -21.706 -1.825 22.903 1.00 80.69 116 LEU A N 1
ATOM 915 C CA . LEU A 1 116 ? -22.134 -0.575 23.534 1.00 80.69 116 LEU A CA 1
ATOM 916 C C . LEU A 1 116 ? -23.640 -0.560 23.796 1.00 80.69 116 LEU A C 1
ATOM 918 O O . LEU A 1 116 ? -24.055 -0.141 24.874 1.00 80.69 116 LEU A O 1
ATOM 922 N N . ILE A 1 117 ? -24.449 -1.035 22.846 1.00 83.62 117 ILE A N 1
ATOM 923 C CA . ILE A 1 117 ? -25.902 -1.145 23.018 1.00 83.62 117 ILE A CA 1
ATOM 924 C C . ILE A 1 117 ? -26.215 -2.121 24.154 1.00 83.62 117 ILE A C 1
ATOM 926 O O . ILE A 1 117 ? -26.992 -1.780 25.045 1.00 83.62 117 ILE A O 1
ATOM 930 N N . GLU A 1 118 ? -25.580 -3.295 24.181 1.00 85.19 118 GLU A N 1
ATOM 931 C CA . GLU A 1 118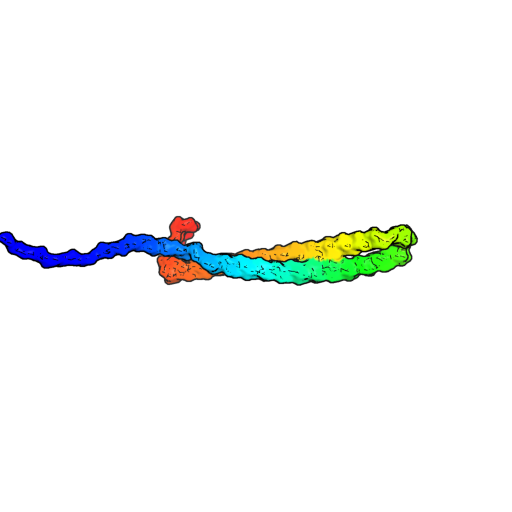 ? -25.770 -4.276 25.254 1.00 85.19 118 GLU A CA 1
ATOM 932 C C . GLU A 1 118 ? -25.391 -3.691 26.622 1.00 85.19 118 GLU A C 1
ATOM 934 O O . GLU A 1 118 ? -26.162 -3.794 27.580 1.00 85.19 118 GLU A O 1
ATOM 939 N N . TRP A 1 119 ? -24.249 -3.005 26.709 1.00 78.50 119 TRP A N 1
ATOM 940 C CA . TRP A 1 119 ? -23.820 -2.331 27.932 1.00 78.50 119 TRP A CA 1
ATOM 941 C C . TRP A 1 119 ? -24.815 -1.243 28.364 1.00 78.50 119 TRP A C 1
ATOM 943 O O . TRP A 1 119 ? -25.169 -1.155 29.542 1.00 78.50 119 TRP A O 1
ATOM 953 N N . SER A 1 120 ? -25.316 -0.430 27.433 1.00 78.19 120 SER A N 1
ATOM 954 C CA . SER A 1 120 ? -26.318 0.601 27.723 1.00 78.19 120 SER A CA 1
ATOM 955 C C . SER A 1 120 ? -27.647 0.007 28.196 1.00 78.19 120 SER A C 1
ATOM 957 O O . SER A 1 120 ? -28.273 0.565 29.101 1.00 78.19 120 SER A O 1
ATOM 959 N N . VAL A 1 121 ? -28.062 -1.131 27.632 1.00 84.00 121 VAL A N 1
ATOM 960 C CA . VAL A 1 121 ? -29.260 -1.871 28.058 1.00 84.00 121 VAL A CA 1
ATOM 961 C C . VAL A 1 121 ? -29.077 -2.430 29.471 1.00 84.00 121 VAL A C 1
ATOM 963 O O . VAL A 1 121 ? -29.951 -2.232 30.314 1.00 84.00 121 VAL A O 1
ATOM 966 N N . GLN A 1 122 ? -27.934 -3.059 29.768 1.00 81.25 122 GLN A N 1
ATOM 967 C CA . GLN A 1 122 ? -27.643 -3.615 31.098 1.00 81.25 122 GLN A CA 1
ATOM 968 C C . GLN A 1 122 ? -27.622 -2.544 32.199 1.00 81.25 122 GLN A C 1
ATOM 970 O O . GLN A 1 122 ? -28.058 -2.802 33.320 1.00 81.25 122 GLN A O 1
ATOM 975 N N . ASN A 1 123 ? -27.158 -1.332 31.883 1.00 81.50 123 ASN A N 1
ATOM 976 C CA . ASN A 1 123 ? -27.096 -0.220 32.836 1.00 81.50 123 ASN A CA 1
ATOM 977 C C . ASN A 1 123 ? -28.381 0.628 32.888 1.00 81.50 123 ASN A C 1
ATOM 979 O O . ASN A 1 123 ? -28.413 1.640 33.587 1.00 81.50 123 ASN A O 1
ATOM 983 N N . GLY A 1 124 ? -29.436 0.244 32.157 1.00 70.12 124 GLY A N 1
ATOM 984 C CA . GLY A 1 124 ? -30.719 0.958 32.141 1.00 70.12 124 GLY A CA 1
ATOM 985 C C . GLY A 1 124 ? -30.658 2.358 31.520 1.00 70.12 124 GLY A C 1
ATOM 986 O O . GLY A 1 124 ? -31.575 3.150 31.716 1.00 70.12 124 GLY A O 1
ATOM 987 N N . LEU A 1 125 ? -29.584 2.669 30.786 1.00 67.50 125 LEU A N 1
ATOM 988 C CA . LEU A 1 125 ? -29.355 3.969 30.147 1.00 67.50 125 LEU A CA 1
ATOM 989 C C . LEU A 1 125 ? -29.866 4.017 28.696 1.00 67.50 125 LEU A C 1
ATOM 991 O O . LEU A 1 125 ? -29.830 5.074 28.071 1.00 67.50 125 LEU A O 1
ATOM 995 N N . TYR A 1 126 ? -30.287 2.878 28.136 1.00 61.31 126 TYR A N 1
ATOM 996 C CA . TYR A 1 126 ? -30.772 2.786 26.760 1.00 61.31 126 TYR A CA 1
ATOM 997 C C . TYR A 1 126 ? -32.250 3.180 26.666 1.00 61.31 126 TYR A C 1
ATOM 999 O O . TYR A 1 126 ? -33.149 2.365 26.881 1.00 61.31 126 TYR A O 1
ATOM 1007 N N . THR A 1 127 ? -32.507 4.434 26.311 1.00 56.88 127 THR A N 1
ATOM 1008 C CA . THR A 1 127 ? -33.835 4.898 25.906 1.00 56.88 127 THR A CA 1
ATOM 1009 C C . THR A 1 127 ? -33.965 4.659 24.401 1.00 56.88 127 THR A C 1
ATOM 1011 O O . THR A 1 127 ? -33.527 5.475 23.597 1.00 56.88 127 THR A O 1
ATOM 1014 N N . GLY A 1 128 ? -34.545 3.526 23.990 1.00 57.28 128 GLY A N 1
ATOM 1015 C CA . GLY A 1 128 ? -34.754 3.153 22.574 1.00 57.28 128 GLY A CA 1
ATOM 1016 C C . GLY A 1 128 ? -35.684 4.083 21.769 1.00 57.28 128 GLY A C 1
ATOM 1017 O O . GLY A 1 128 ? -36.121 3.727 20.675 1.00 57.28 128 GLY A O 1
ATOM 1018 N N . GLU A 1 129 ? -36.006 5.263 22.304 1.00 55.38 129 GLU A N 1
ATOM 1019 C CA . GLU A 1 129 ? -36.904 6.261 21.718 1.00 55.38 129 GLU A CA 1
ATOM 1020 C C . GLU A 1 129 ? -36.258 7.034 20.558 1.00 55.38 129 GLU A C 1
ATOM 1022 O O . GLU A 1 129 ? -36.978 7.531 19.696 1.00 55.38 129 GLU A O 1
ATOM 1027 N N . GLU A 1 130 ? -34.924 7.069 20.466 1.00 55.62 130 GLU A N 1
ATOM 1028 C CA . GLU A 1 130 ? -34.218 7.764 19.374 1.00 55.62 130 GLU A CA 1
ATOM 1029 C C . GLU A 1 130 ? -33.919 6.858 18.157 1.00 55.62 130 GLU A C 1
ATOM 1031 O O . GLU A 1 130 ? -33.667 7.361 17.064 1.00 55.62 130 GLU A O 1
ATOM 1036 N N . GLU A 1 131 ? -34.021 5.527 18.303 1.00 56.69 131 GLU A N 1
ATOM 1037 C CA . GLU A 1 131 ? -33.714 4.541 17.243 1.00 56.69 131 GLU A CA 1
ATOM 1038 C C . GLU A 1 131 ? -34.912 3.666 16.811 1.00 56.69 131 GLU A C 1
ATOM 1040 O O . GLU A 1 131 ? -34.788 2.850 15.898 1.00 56.69 131 GLU A O 1
ATOM 1045 N N . GLY A 1 132 ? -36.095 3.828 17.418 1.00 50.56 132 GLY A N 1
ATOM 1046 C CA . GLY A 1 132 ? -37.316 3.129 16.988 1.00 50.56 132 GLY A CA 1
ATOM 1047 C C . GLY A 1 132 ? -37.365 1.629 17.317 1.00 50.56 132 GLY A C 1
ATOM 1048 O O . GLY A 1 132 ? -38.179 0.903 16.742 1.00 50.56 132 GLY A O 1
ATOM 1049 N N . TYR A 1 133 ? -36.538 1.144 18.247 1.00 49.59 133 TYR A N 1
ATOM 1050 C CA . TYR A 1 133 ? -36.589 -0.245 18.704 1.00 49.59 133 TYR A CA 1
ATOM 1051 C C . TYR A 1 133 ? -37.496 -0.379 19.932 1.00 49.59 133 TYR A C 1
ATOM 1053 O O . TYR A 1 133 ? -37.128 -0.020 21.049 1.00 49.59 133 TYR A O 1
ATOM 1061 N N . SER A 1 134 ? -38.698 -0.925 19.729 1.00 47.19 134 SER A N 1
ATOM 1062 C CA . SER A 1 134 ? -39.600 -1.299 20.820 1.00 47.19 134 SER A CA 1
ATOM 1063 C C . SER A 1 134 ? -39.507 -2.812 21.047 1.00 47.19 134 SER A C 1
ATOM 1065 O O . SER A 1 134 ? -39.921 -3.575 20.166 1.00 47.19 134 SER A O 1
ATOM 1067 N N . PRO A 1 135 ? -38.959 -3.293 22.181 1.00 53.66 135 PRO A N 1
ATOM 1068 C CA . PRO A 1 135 ? -38.957 -4.720 22.460 1.00 53.66 135 PRO A CA 1
ATOM 1069 C C . PRO A 1 135 ? -40.407 -5.198 22.594 1.00 53.66 135 PRO A C 1
ATOM 1071 O O . PRO A 1 135 ? -41.179 -4.672 23.399 1.00 53.66 135 PRO A O 1
ATOM 1074 N N . LYS A 1 136 ? -40.792 -6.203 21.796 1.00 49.03 136 LYS A N 1
ATOM 1075 C CA . LYS A 1 136 ? -42.092 -6.873 21.931 1.00 49.03 136 LYS A CA 1
ATOM 1076 C C . LYS A 1 136 ? -42.186 -7.457 23.340 1.00 49.03 136 LYS A C 1
ATOM 1078 O O . LYS A 1 136 ? -41.501 -8.427 23.651 1.00 49.03 136 LYS A O 1
ATOM 1083 N N . ARG A 1 137 ? -43.040 -6.871 24.180 1.00 50.09 137 ARG A N 1
ATOM 1084 C CA . ARG A 1 137 ? -43.429 -7.479 25.454 1.00 50.09 137 ARG A CA 1
ATOM 1085 C C . ARG A 1 137 ? -44.302 -8.699 25.156 1.00 50.09 137 ARG A C 1
ATOM 1087 O O . ARG A 1 137 ? -45.388 -8.544 24.601 1.00 50.09 137 ARG A O 1
ATOM 1094 N N . THR A 1 138 ? -43.787 -9.884 25.469 1.00 47.91 138 THR A N 1
ATOM 1095 C CA . THR A 1 138 ? -44.584 -11.093 25.742 1.00 47.91 138 THR A CA 1
ATOM 1096 C C . THR A 1 138 ? -45.317 -10.966 27.062 1.00 47.91 138 THR A C 1
ATOM 1098 O O . THR A 1 138 ? 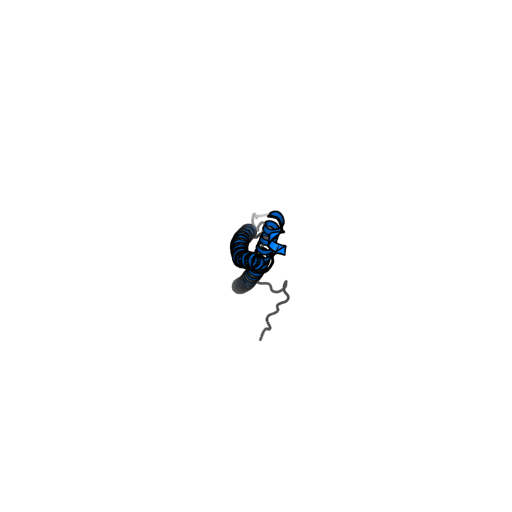-44.717 -10.383 27.995 1.00 47.91 138 THR A O 1
#

Organism: Eeniella nana (NCBI:txid13502)

Radius of gyration: 31.94 Å; Cα contacts (8 Å, |Δi|>4): 59; chains: 1; bounding box: 63×51×102 Å

Secondary structure (DSSP, 8-state):
-------------------TT--THHHHHHHHHHHHHHHHHHHHHHHHHHHHHHHHHHHHHHHHHH-HHHHHS-HHHHHHHHHHHHHHHHHHHHHHHHHHHHHHHHHHHHHHHHHHHHHHHHTT---TTTTT------